Protein AF-A0A5N7IVG1-F1 (afdb_monomer)

Mean predicted aligned error: 5.97 Å

Sequence (80 aa):
MNKLKITIILYLFPILLTAFITKSSTYFLLSAGIMTILLGLSMRFIPKVIGYKSPNKKESIFLFLIMAGFCLVITASSQI

Radius of gyration: 13.54 Å; Cα contacts (8 Å, |Δi|>4): 79; chains: 1; bounding box: 32×26×34 Å

Solvent-accessible surface area (backbone atoms only — not comparable to full-atom values): 4217 Å² total; per-residue (Å²): 130,68,52,52,60,54,50,50,48,66,59,47,48,61,32,52,51,42,30,68,72,65,72,35,71,43,57,25,32,35,44,45,8,54,50,34,31,50,50,20,51,40,54,70,77,42,23,81,70,56,60,62,81,61,76,92,51,46,67,64,49,29,54,49,28,39,50,53,10,50,51,29,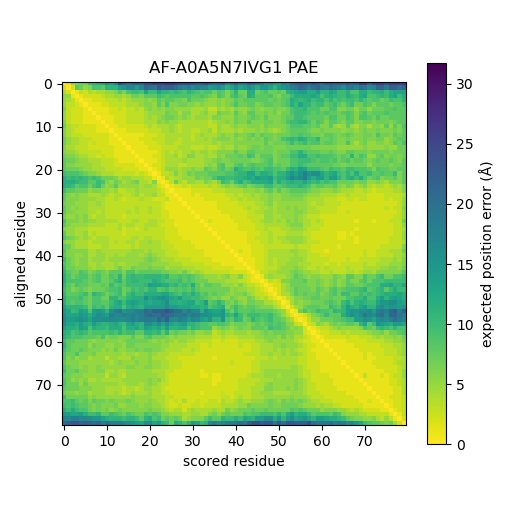36,52,54,21,62,76,73,113

Organism: NCBI:txid238834

Nearest PDB structures (foldseek):
  8j80-assembly1_A  TM=3.064E-01  e=4.060E+00  Homo sapiens

Structure (mmCIF, N/CA/C/O backbone):
data_AF-A0A5N7IVG1-F1
#
_entry.id   AF-A0A5N7IVG1-F1
#
loop_
_atom_site.group_PDB
_atom_site.id
_atom_site.type_symbol
_atom_site.label_atom_id
_atom_site.label_alt_id
_atom_site.lab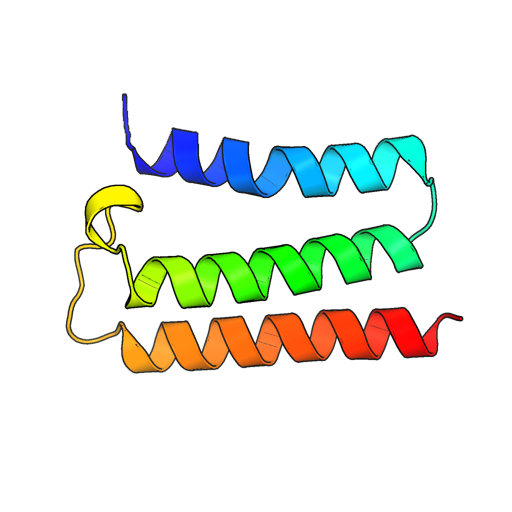el_comp_id
_atom_site.label_asym_id
_atom_site.label_entity_id
_atom_site.label_seq_id
_atom_site.pdbx_PDB_ins_code
_atom_site.Cartn_x
_atom_site.Cartn_y
_atom_site.Cartn_z
_atom_site.occupancy
_atom_site.B_iso_or_equiv
_atom_site.auth_seq_id
_atom_site.auth_comp_id
_atom_site.auth_asym_id
_atom_site.auth_atom_id
_atom_site.pdbx_PDB_model_num
ATOM 1 N N . MET A 1 1 ? -6.957 18.544 15.164 1.00 52.75 1 MET A N 1
ATOM 2 C CA . MET A 1 1 ? -6.649 18.059 13.795 1.00 52.75 1 MET A CA 1
ATOM 3 C C . MET A 1 1 ? -7.423 16.774 13.517 1.00 52.75 1 MET A C 1
ATOM 5 O O . MET A 1 1 ? -7.313 15.839 14.300 1.00 52.75 1 MET A O 1
ATOM 9 N N . ASN A 1 2 ? -8.233 16.720 12.452 1.00 69.31 2 ASN A N 1
ATOM 10 C CA . ASN A 1 2 ? -8.962 15.499 12.078 1.00 69.31 2 ASN A CA 1
ATOM 11 C C . ASN A 1 2 ? -7.963 14.372 11.776 1.00 69.31 2 ASN A C 1
ATOM 13 O O . ASN A 1 2 ? -7.242 14.466 10.786 1.00 69.31 2 ASN A O 1
ATOM 17 N N . LYS A 1 3 ? -7.942 13.312 12.598 1.00 70.38 3 LYS A N 1
ATOM 18 C CA . LYS A 1 3 ? -7.044 12.144 12.460 1.00 70.38 3 LYS A CA 1
ATOM 19 C C . LYS A 1 3 ? -7.050 11.560 11.039 1.00 70.38 3 LYS A C 1
ATOM 21 O O . LYS A 1 3 ? -5.996 11.258 10.501 1.00 70.38 3 LYS A O 1
ATOM 26 N N . LEU A 1 4 ? -8.218 11.561 10.393 1.00 71.12 4 LEU 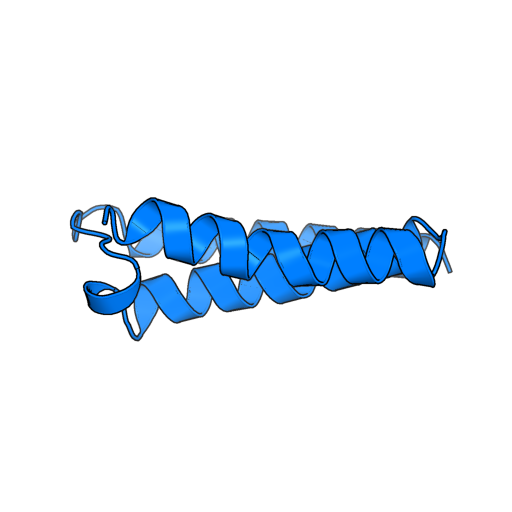A N 1
ATOM 27 C CA . LEU A 1 4 ? -8.403 11.182 8.989 1.00 71.12 4 LEU A CA 1
ATOM 28 C C . LEU A 1 4 ? -7.514 11.961 8.009 1.00 71.12 4 LEU A C 1
ATOM 30 O O . LEU A 1 4 ? -6.934 11.358 7.115 1.00 71.12 4 LEU A O 1
ATOM 34 N N . LYS A 1 5 ? -7.375 13.285 8.172 1.00 76.25 5 LYS A N 1
ATOM 35 C CA . LYS A 1 5 ? -6.563 14.109 7.258 1.00 76.25 5 LYS A CA 1
ATOM 36 C C . LYS A 1 5 ? -5.089 13.709 7.322 1.00 76.25 5 LYS A C 1
ATOM 38 O O . LYS A 1 5 ? -4.441 13.614 6.290 1.00 76.25 5 LYS A O 1
ATOM 43 N N . ILE A 1 6 ? -4.588 13.432 8.527 1.00 81.25 6 ILE A N 1
ATOM 44 C CA . ILE A 1 6 ? -3.204 12.996 8.743 1.00 81.25 6 ILE A CA 1
ATOM 45 C C . ILE A 1 6 ? -2.986 11.624 8.104 1.00 81.25 6 ILE A C 1
ATOM 47 O O . ILE A 1 6 ? -2.018 11.450 7.376 1.00 81.25 6 ILE A O 1
ATOM 51 N N . THR A 1 7 ? -3.905 10.676 8.310 1.00 79.06 7 THR A N 1
ATOM 52 C CA . THR A 1 7 ? -3.820 9.339 7.703 1.00 79.06 7 THR A CA 1
ATOM 53 C C . THR A 1 7 ? -3.826 9.397 6.176 1.00 79.06 7 THR A C 1
ATOM 55 O O . THR A 1 7 ? -3.036 8.701 5.548 1.00 79.06 7 THR A O 1
ATOM 58 N N . ILE A 1 8 ? -4.663 10.250 5.577 1.00 80.44 8 ILE A N 1
ATOM 59 C CA . ILE A 1 8 ? -4.710 10.437 4.119 1.00 80.44 8 ILE A CA 1
ATOM 60 C C . ILE A 1 8 ? -3.382 10.998 3.603 1.00 80.44 8 ILE A C 1
ATOM 62 O O . ILE A 1 8 ? -2.849 10.478 2.630 1.00 80.44 8 ILE A O 1
ATOM 66 N N . ILE A 1 9 ? -2.826 12.020 4.261 1.00 84.94 9 ILE A N 1
ATOM 67 C CA . ILE A 1 9 ? -1.534 12.602 3.866 1.00 84.94 9 ILE A CA 1
ATOM 68 C C . ILE A 1 9 ? -0.418 11.559 3.989 1.00 84.94 9 ILE A C 1
ATOM 70 O O . ILE A 1 9 ? 0.364 11.399 3.058 1.00 84.94 9 ILE A O 1
ATOM 74 N N . LEU A 1 10 ? -0.376 10.813 5.098 1.00 83.19 10 LEU A N 1
ATOM 75 C CA . LEU A 1 10 ? 0.631 9.776 5.334 1.00 83.19 10 LEU A CA 1
ATOM 76 C C . LEU A 1 10 ? 0.543 8.633 4.308 1.00 83.19 10 LEU A C 1
ATOM 78 O O . LEU A 1 10 ? 1.560 8.046 3.962 1.00 83.19 10 LEU A O 1
ATOM 82 N N . TYR A 1 11 ? -0.666 8.337 3.825 1.00 85.19 11 TYR A N 1
ATOM 83 C CA . TYR A 1 11 ? -0.930 7.343 2.785 1.00 85.19 11 TYR A CA 1
ATOM 84 C C . TYR A 1 11 ? -0.540 7.837 1.384 1.00 85.19 11 TYR A C 1
ATOM 86 O O . TYR A 1 11 ? 0.104 7.115 0.627 1.00 85.19 11 TYR A O 1
ATOM 94 N N . LEU A 1 12 ? -0.909 9.072 1.028 1.00 83.88 12 LEU A N 1
ATOM 95 C CA . LEU A 1 12 ? -0.640 9.638 -0.298 1.00 83.88 12 LEU A CA 1
ATOM 96 C C . LEU A 1 12 ? 0.829 10.010 -0.498 1.00 83.88 12 LEU A C 1
ATOM 98 O O . LEU A 1 12 ? 1.335 9.887 -1.611 1.00 83.88 12 LEU A O 1
ATOM 102 N N . PHE A 1 13 ? 1.508 10.463 0.556 1.00 87.06 13 PHE A N 1
ATOM 103 C CA . PHE A 1 13 ? 2.891 10.924 0.482 1.00 87.06 13 PHE A CA 1
ATOM 104 C C . PHE A 1 13 ? 3.848 9.904 -0.161 1.00 87.06 13 PHE A C 1
ATOM 106 O O . PHE A 1 13 ? 4.488 10.260 -1.149 1.00 87.06 13 PHE A O 1
ATOM 113 N N . PRO A 1 14 ? 3.937 8.640 0.294 1.00 83.50 14 PRO A N 1
ATOM 114 C CA . PRO A 1 14 ? 4.847 7.669 -0.309 1.00 83.50 14 PRO A CA 1
ATOM 115 C C . PRO A 1 14 ? 4.455 7.284 -1.744 1.00 83.50 14 PRO A C 1
ATOM 117 O O . PRO A 1 14 ? 5.335 7.028 -2.564 1.00 83.50 14 PRO A O 1
ATOM 120 N N . ILE A 1 15 ? 3.161 7.298 -2.084 1.00 86.31 15 ILE A N 1
ATOM 121 C CA . ILE A 1 15 ? 2.670 7.011 -3.442 1.00 86.31 15 ILE A CA 1
ATOM 122 C C . ILE A 1 15 ? 3.095 8.124 -4.411 1.00 86.31 15 ILE A C 1
ATOM 124 O O . ILE A 1 15 ? 3.636 7.855 -5.480 1.00 86.31 15 ILE A O 1
ATOM 128 N N . LEU A 1 16 ? 2.903 9.386 -4.024 1.00 84.44 16 LEU A N 1
ATOM 129 C CA . LEU A 1 16 ? 3.334 10.546 -4.811 1.00 84.44 16 LEU A CA 1
ATOM 130 C C . LEU A 1 16 ? 4.860 10.639 -4.902 1.00 84.44 16 LEU A C 1
ATOM 132 O O . LEU A 1 16 ? 5.390 10.935 -5.970 1.00 84.44 16 LEU A O 1
ATOM 136 N N . LEU A 1 17 ? 5.565 10.353 -3.805 1.00 86.12 17 LEU A N 1
ATOM 137 C CA . LEU A 1 17 ? 7.025 10.360 -3.766 1.00 86.12 17 LEU A CA 1
ATOM 138 C C . LEU A 1 17 ? 7.609 9.317 -4.728 1.00 86.12 17 LEU A C 1
ATOM 140 O O . LEU A 1 17 ? 8.490 9.636 -5.523 1.00 86.12 17 LEU A O 1
ATOM 144 N N . THR A 1 18 ? 7.081 8.091 -4.700 1.00 82.31 18 THR A N 1
ATOM 145 C CA . THR A 1 18 ? 7.480 7.031 -5.641 1.00 82.31 18 THR A CA 1
ATOM 146 C C . THR A 1 18 ? 7.135 7.397 -7.084 1.00 82.31 18 THR A C 1
ATOM 148 O O . THR A 1 18 ? 7.987 7.256 -7.956 1.00 82.31 18 THR A O 1
ATOM 151 N N . ALA A 1 19 ? 5.961 7.977 -7.349 1.00 84.81 19 ALA A N 1
ATOM 152 C CA . ALA A 1 19 ? 5.613 8.460 -8.690 1.00 84.81 19 ALA A CA 1
ATOM 153 C C . ALA A 1 19 ? 6.615 9.501 -9.219 1.00 84.81 19 ALA A C 1
ATOM 155 O O . ALA A 1 19 ? 7.059 9.425 -10.366 1.00 84.81 19 ALA A O 1
ATOM 156 N N . PHE A 1 20 ? 6.979 10.469 -8.373 1.00 86.06 20 PHE A N 1
ATOM 157 C CA . PHE A 1 20 ? 7.848 11.582 -8.745 1.00 86.06 20 PHE A CA 1
ATOM 158 C C . PHE A 1 20 ? 9.293 11.139 -9.000 1.00 86.06 20 PHE A C 1
ATOM 160 O O . PHE A 1 20 ? 9.915 11.597 -9.959 1.00 86.06 20 PHE A O 1
ATOM 167 N N . ILE A 1 21 ? 9.817 10.233 -8.168 1.00 85.88 21 ILE A N 1
ATOM 168 C CA . ILE A 1 21 ? 11.192 9.733 -8.287 1.00 85.88 21 ILE A CA 1
ATOM 169 C C . ILE A 1 21 ? 11.318 8.789 -9.480 1.00 85.88 21 ILE A C 1
ATOM 171 O O . ILE A 1 21 ? 12.208 8.961 -10.312 1.00 85.88 21 ILE A O 1
ATOM 175 N N . THR A 1 22 ? 10.447 7.784 -9.569 1.00 85.56 22 THR A N 1
ATOM 176 C CA . THR A 1 22 ? 10.640 6.689 -10.525 1.00 85.56 22 THR A CA 1
ATOM 177 C C . THR A 1 22 ? 10.112 7.023 -11.917 1.00 85.56 22 THR A C 1
ATOM 179 O O . THR A 1 22 ? 10.496 6.357 -12.875 1.00 85.56 22 THR A O 1
ATOM 182 N N . LYS A 1 23 ? 9.238 8.038 -12.045 1.00 80.88 23 LYS A N 1
ATOM 183 C CA . LYS A 1 23 ? 8.601 8.471 -13.307 1.00 80.88 23 LYS A CA 1
ATOM 184 C C . LYS A 1 23 ? 8.022 7.312 -14.133 1.00 80.88 23 LYS A C 1
ATOM 186 O O . LYS A 1 23 ? 7.931 7.390 -15.353 1.00 80.88 23 LYS A O 1
ATOM 191 N N . SER A 1 24 ? 7.642 6.228 -13.462 1.00 82.25 24 SER A N 1
ATOM 192 C CA . SER A 1 24 ? 7.187 4.984 -14.068 1.00 82.25 24 SER A CA 1
ATOM 193 C C . SER A 1 24 ? 5.859 4.587 -13.441 1.00 82.25 24 SER A C 1
ATOM 195 O O . SER A 1 24 ? 5.714 4.555 -12.213 1.00 82.25 24 SER A O 1
ATOM 197 N N . SER A 1 25 ? 4.888 4.282 -14.302 1.00 81.75 25 SER A N 1
ATOM 198 C CA . SER A 1 25 ? 3.560 3.818 -13.898 1.00 81.75 25 SER A CA 1
ATOM 199 C C . SER A 1 25 ? 3.630 2.510 -13.117 1.00 81.75 25 SER A C 1
ATOM 201 O O . SER A 1 25 ? 2.858 2.321 -12.181 1.00 81.75 25 SER A O 1
A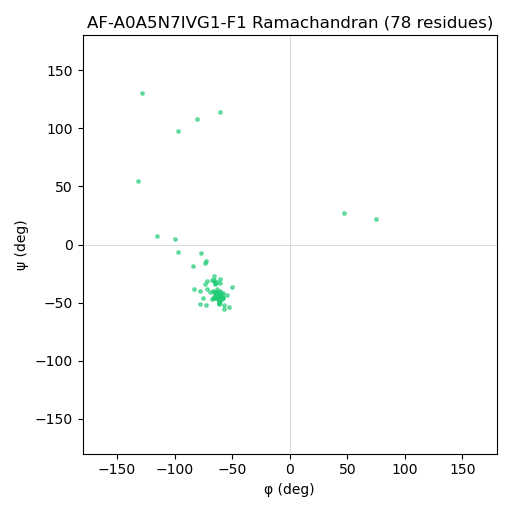TOM 203 N N . THR A 1 26 ? 4.591 1.645 -13.440 1.00 87.06 26 THR A N 1
ATOM 204 C CA . THR A 1 26 ? 4.779 0.332 -12.822 1.00 87.06 26 THR A CA 1
ATOM 205 C C . THR A 1 26 ? 5.060 0.461 -11.325 1.00 87.06 26 THR A C 1
ATOM 207 O O . THR A 1 26 ? 4.375 -0.134 -10.495 1.00 87.06 26 THR A O 1
ATOM 210 N N . TYR A 1 27 ? 6.022 1.311 -10.955 1.00 84.38 27 TYR A N 1
ATOM 211 C CA . TYR A 1 27 ? 6.393 1.536 -9.556 1.00 84.38 27 TYR A CA 1
ATOM 212 C C . TYR A 1 27 ? 5.334 2.330 -8.788 1.00 84.38 27 TYR A C 1
ATOM 214 O O . TYR A 1 27 ? 5.129 2.082 -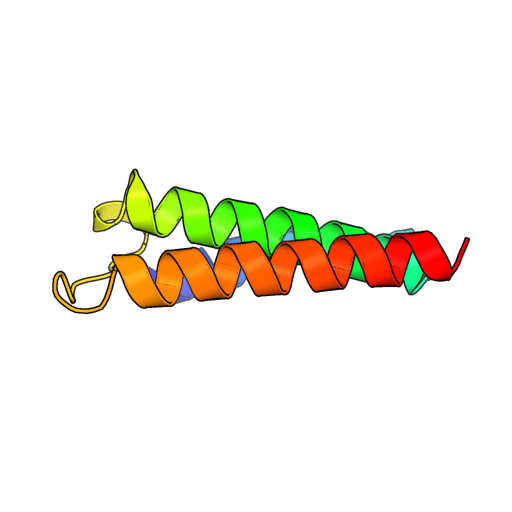7.599 1.00 84.38 27 TYR A O 1
ATOM 222 N N . PHE A 1 28 ? 4.619 3.235 -9.465 1.00 88.69 28 PHE A N 1
ATOM 223 C CA . PHE A 1 28 ? 3.456 3.910 -8.890 1.00 88.69 28 PHE A CA 1
ATOM 224 C C . PHE A 1 28 ? 2.352 2.912 -8.519 1.00 88.69 28 PHE A C 1
ATOM 226 O O . PHE A 1 28 ? 1.877 2.926 -7.385 1.00 88.69 28 PHE A O 1
ATOM 233 N N . LEU A 1 29 ? 1.975 2.023 -9.444 1.00 89.12 29 LEU A N 1
ATOM 234 C CA . LEU A 1 29 ? 0.948 1.003 -9.219 1.00 89.12 29 LEU A CA 1
ATOM 235 C C . LEU A 1 29 ? 1.358 0.027 -8.112 1.00 89.12 29 LEU A C 1
ATOM 237 O O . LEU A 1 29 ? 0.539 -0.311 -7.259 1.00 89.12 29 LEU A O 1
ATOM 241 N N . LEU A 1 30 ? 2.631 -0.372 -8.079 1.00 89.50 30 LEU A N 1
ATOM 242 C CA . LEU A 1 30 ? 3.168 -1.270 -7.057 1.00 89.50 30 LEU A CA 1
ATOM 243 C C . LEU A 1 30 ? 3.141 -0.612 -5.666 1.00 89.50 30 LEU A C 1
ATOM 245 O O . LEU A 1 30 ? 2.654 -1.209 -4.706 1.00 89.50 30 LEU A O 1
ATOM 249 N N . SER A 1 31 ? 3.579 0.646 -5.569 1.00 89.88 31 SER A N 1
ATOM 250 C CA . SER A 1 31 ? 3.515 1.449 -4.340 1.00 89.88 31 SER A CA 1
ATOM 251 C C . SER A 1 31 ? 2.074 1.661 -3.865 1.00 89.88 31 SER A C 1
ATOM 253 O O . SER A 1 31 ? 1.758 1.423 -2.696 1.00 89.88 31 SER A O 1
ATOM 255 N N . ALA A 1 32 ? 1.168 2.022 -4.779 1.00 89.81 32 ALA A N 1
ATOM 256 C CA . ALA A 1 32 ? -0.253 2.178 -4.491 1.00 89.81 32 ALA A CA 1
ATOM 257 C C . ALA A 1 32 ? -0.885 0.863 -4.011 1.00 89.81 32 ALA A C 1
ATOM 259 O O . ALA A 1 32 ? -1.632 0.866 -3.032 1.00 89.81 32 ALA A O 1
ATOM 260 N N . GLY A 1 33 ? -0.553 -0.265 -4.642 1.00 92.38 33 GLY A N 1
ATOM 261 C CA . GLY A 1 33 ? -1.031 -1.588 -4.247 1.00 92.38 33 GLY A CA 1
ATOM 262 C C . GLY A 1 33 ? -0.583 -1.974 -2.838 1.00 92.38 33 GLY A C 1
ATOM 263 O O . GLY A 1 33 ? -1.425 -2.284 -1.992 1.00 92.38 33 GLY A O 1
ATOM 264 N N . ILE A 1 34 ? 0.718 -1.863 -2.544 1.00 91.94 34 ILE A N 1
ATOM 265 C CA . ILE A 1 34 ? 1.271 -2.154 -1.209 1.00 91.94 34 ILE A CA 1
ATOM 266 C C . ILE A 1 34 ? 0.630 -1.258 -0.145 1.00 91.94 34 ILE A C 1
ATOM 268 O O . ILE A 1 34 ? 0.184 -1.758 0.890 1.00 91.94 34 ILE A O 1
ATOM 272 N N . MET A 1 35 ? 0.530 0.050 -0.398 1.00 92.25 35 MET A N 1
ATOM 273 C CA . MET A 1 35 ? -0.085 0.988 0.546 1.00 92.25 35 MET A CA 1
ATOM 274 C C . MET A 1 35 ? -1.564 0.671 0.781 1.00 92.25 35 MET A C 1
ATOM 276 O O . MET A 1 35 ? -2.025 0.742 1.921 1.00 92.25 35 MET A O 1
ATOM 280 N N . THR A 1 36 ? -2.303 0.264 -0.256 1.00 92.75 36 THR A N 1
ATOM 281 C CA . THR A 1 36 ? -3.719 -0.132 -0.143 1.00 92.75 36 THR A CA 1
ATOM 282 C C . THR A 1 36 ? -3.881 -1.370 0.746 1.00 92.75 36 THR A C 1
ATOM 284 O O . THR A 1 36 ? -4.746 -1.388 1.628 1.00 92.75 36 THR A O 1
ATOM 287 N N . ILE A 1 37 ? -3.008 -2.374 0.589 1.00 92.69 37 ILE A N 1
ATOM 288 C CA . ILE A 1 37 ? -2.972 -3.564 1.458 1.00 92.69 37 ILE A CA 1
ATOM 289 C C . ILE A 1 37 ? -2.664 -3.154 2.903 1.00 92.69 37 ILE A C 1
ATOM 291 O O . ILE A 1 37 ? -3.362 -3.571 3.834 1.00 92.69 37 ILE A O 1
ATOM 295 N N . LEU A 1 38 ? -1.659 -2.293 3.100 1.00 90.38 38 LEU A N 1
ATOM 296 C CA . LEU A 1 38 ? -1.268 -1.796 4.420 1.00 90.38 38 LEU A CA 1
ATOM 297 C C . LEU A 1 38 ? -2.407 -1.030 5.101 1.00 90.38 38 LEU A C 1
ATOM 299 O O . LEU A 1 38 ? -2.619 -1.180 6.306 1.00 90.38 38 LEU A O 1
ATOM 303 N N . LEU A 1 39 ? -3.157 -0.230 4.341 1.00 88.06 39 LEU A N 1
ATOM 304 C CA . LEU A 1 39 ? -4.317 0.509 4.829 1.00 88.06 39 LEU A CA 1
ATOM 305 C C . LEU A 1 39 ? -5.428 -0.446 5.278 1.00 88.06 39 LEU A C 1
ATOM 307 O O . LEU A 1 39 ? -5.973 -0.268 6.370 1.00 88.06 39 LEU A O 1
ATOM 311 N N . GLY A 1 40 ? -5.714 -1.485 4.486 1.00 88.38 40 GLY A N 1
ATOM 312 C CA . GLY A 1 40 ? -6.653 -2.546 4.854 1.00 88.38 40 GLY A CA 1
ATOM 313 C C . GLY A 1 40 ? -6.256 -3.225 6.165 1.00 88.38 40 GLY A C 1
ATOM 314 O O . GLY A 1 40 ? -7.047 -3.264 7.112 1.00 88.38 40 GLY A O 1
ATOM 315 N N . LEU A 1 41 ? -5.005 -3.680 6.271 1.00 88.19 41 LEU A N 1
ATOM 316 C CA . LEU A 1 41 ? -4.473 -4.292 7.495 1.00 88.19 41 LEU A CA 1
ATOM 317 C C . LEU A 1 41 ? -4.567 -3.334 8.688 1.00 88.19 41 LEU A C 1
ATOM 319 O O . LEU A 1 41 ? -5.053 -3.706 9.756 1.00 88.19 41 LEU A O 1
ATOM 323 N N . SER A 1 42 ? -4.183 -2.076 8.500 1.00 86.19 42 SER A N 1
ATOM 324 C CA . SER A 1 42 ? -4.206 -1.068 9.561 1.00 86.19 42 SER A CA 1
ATOM 325 C C . SER A 1 42 ? -5.635 -0.763 10.036 1.00 86.19 42 SER A C 1
ATOM 327 O O . SER A 1 42 ? -5.845 -0.538 11.230 1.00 86.19 42 SER A O 1
ATOM 329 N N . MET A 1 43 ? -6.642 -0.820 9.154 1.00 82.31 43 MET A N 1
ATOM 330 C CA . MET A 1 43 ? -8.061 -0.705 9.534 1.00 82.31 43 MET A CA 1
ATOM 331 C C . MET A 1 43 ? -8.542 -1.883 10.387 1.00 82.31 43 MET A C 1
ATOM 333 O O . MET A 1 43 ? -9.399 -1.693 11.259 1.00 82.31 43 MET A O 1
ATOM 337 N N . ARG A 1 44 ? -7.984 -3.080 10.174 1.00 83.00 44 ARG A N 1
ATOM 338 C CA . ARG A 1 44 ? -8.303 -4.279 10.957 1.00 83.00 44 ARG A CA 1
ATOM 339 C C . ARG A 1 44 ? -7.606 -4.275 12.318 1.00 83.00 44 ARG A C 1
ATOM 341 O O . ARG A 1 44 ? -8.279 -4.427 13.336 1.00 83.00 44 ARG A O 1
ATOM 348 N N . PHE A 1 45 ? -6.292 -4.049 12.341 1.00 82.62 45 PHE A N 1
ATOM 349 C CA . PHE A 1 45 ? -5.469 -4.158 13.550 1.00 82.62 45 PHE A CA 1
ATOM 350 C C . PHE A 1 45 ? -5.498 -2.906 14.430 1.00 82.62 45 PHE A C 1
ATOM 352 O O . PHE A 1 45 ? -5.526 -3.018 15.655 1.00 82.62 45 PHE A O 1
ATOM 359 N N . ILE A 1 46 ? -5.519 -1.704 13.839 1.00 83.75 46 ILE A N 1
ATOM 360 C CA . ILE A 1 46 ? -5.381 -0.439 14.582 1.00 83.75 46 ILE A CA 1
ATOM 361 C C . ILE A 1 46 ? -6.460 0.599 14.178 1.00 83.75 46 ILE A C 1
ATOM 363 O O . ILE A 1 46 ? -6.166 1.762 13.879 1.00 83.75 46 ILE A O 1
ATOM 367 N N . PRO A 1 47 ? -7.760 0.243 14.243 1.00 75.75 47 PRO A N 1
ATOM 368 C CA . PRO A 1 47 ? -8.872 1.103 13.810 1.00 75.75 47 PRO A CA 1
ATOM 369 C C . PRO A 1 47 ? -8.960 2.435 14.574 1.00 75.75 47 PRO A C 1
ATOM 371 O O . PRO A 1 47 ? -9.409 3.444 14.026 1.00 75.75 47 PRO A O 1
ATOM 374 N N . LYS A 1 48 ? -8.511 2.457 15.840 1.00 73.44 48 LYS A N 1
ATOM 375 C CA . LYS A 1 48 ? -8.501 3.658 16.696 1.00 73.44 48 LYS A CA 1
ATOM 376 C C . LYS A 1 48 ? -7.551 4.745 16.178 1.00 73.44 48 LYS A C 1
ATOM 378 O O . LYS A 1 48 ? -7.828 5.926 16.391 1.00 73.44 48 LYS A O 1
ATOM 383 N N . VAL A 1 49 ? -6.463 4.362 15.504 1.00 73.12 49 VAL A N 1
ATOM 384 C CA . VAL A 1 49 ? -5.472 5.301 14.951 1.00 73.12 49 VAL A CA 1
ATOM 385 C C . VAL A 1 49 ? -5.986 5.927 13.656 1.00 73.12 49 VAL A C 1
ATOM 387 O O . VAL A 1 49 ? -5.891 7.139 13.489 1.00 73.12 49 VAL A O 1
ATOM 390 N N . ILE A 1 50 ? -6.640 5.135 12.804 1.00 72.88 50 ILE A N 1
ATOM 391 C CA . ILE A 1 50 ? -7.236 5.598 11.535 1.00 72.88 50 ILE A CA 1
ATOM 392 C C . ILE A 1 50 ? -8.512 6.428 11.764 1.00 72.88 50 ILE A C 1
ATOM 394 O O . ILE A 1 50 ? -8.970 7.158 10.887 1.00 72.88 50 ILE A O 1
ATOM 398 N N . GLY A 1 51 ? -9.097 6.353 12.962 1.00 69.12 51 GLY A N 1
ATOM 399 C CA . GLY A 1 51 ? -10.361 7.022 13.268 1.00 69.12 51 GLY A CA 1
ATOM 400 C C . GLY A 1 51 ? -11.565 6.321 12.637 1.00 69.12 51 GLY A C 1
ATOM 401 O O . GLY A 1 51 ? -12.617 6.936 12.466 1.00 69.12 51 GLY A O 1
ATOM 402 N N . TYR A 1 52 ? -11.428 5.036 12.303 1.00 70.12 52 TYR A N 1
ATOM 403 C CA . TYR A 1 52 ? -12.497 4.248 11.708 1.00 70.12 52 TYR A CA 1
ATOM 404 C C . TYR A 1 52 ? -13.471 3.767 12.796 1.00 70.12 52 TYR A C 1
ATOM 406 O O . TYR A 1 52 ? -13.138 2.909 13.618 1.00 70.12 52 TYR A O 1
ATOM 414 N N . LYS A 1 53 ? -14.677 4.352 12.826 1.00 67.25 53 LYS A N 1
ATOM 415 C CA . LYS A 1 53 ? -15.688 4.141 13.882 1.00 67.25 53 LYS A CA 1
ATOM 416 C C . LYS A 1 53 ? -16.770 3.103 13.562 1.00 67.25 53 LYS A C 1
ATOM 418 O O . LYS A 1 53 ? -17.571 2.828 14.445 1.00 67.25 53 LYS A O 1
ATOM 423 N N . SER A 1 54 ? -16.836 2.542 12.352 1.00 66.12 54 SER A N 1
ATOM 424 C CA . SER A 1 54 ? -17.941 1.648 11.962 1.00 66.12 54 SER A CA 1
ATOM 425 C C . SER A 1 54 ? -17.565 0.167 12.131 1.00 66.12 54 SER A C 1
ATOM 427 O O . SER A 1 54 ? -16.912 -0.388 11.254 1.00 66.12 54 SER A O 1
ATOM 429 N N . PRO A 1 55 ? -17.935 -0.513 13.232 1.00 64.31 55 PRO A N 1
ATOM 430 C CA . PRO A 1 55 ? -17.588 -1.923 13.430 1.00 64.31 55 PRO A CA 1
ATOM 431 C C . PRO A 1 55 ? -18.254 -2.848 12.400 1.00 64.31 55 PRO A C 1
ATOM 433 O O . PRO A 1 55 ? -17.620 -3.795 11.948 1.00 64.31 55 PRO A O 1
ATOM 436 N N . ASN A 1 56 ? -19.475 -2.527 11.956 1.00 66.81 56 ASN A N 1
ATOM 437 C CA . ASN A 1 56 ? -20.298 -3.415 11.123 1.00 66.81 56 ASN A CA 1
ATOM 438 C C . ASN A 1 56 ? -19.823 -3.553 9.666 1.00 66.81 56 ASN A C 1
ATOM 440 O O . ASN A 1 56 ? -20.278 -4.450 8.968 1.00 66.81 56 ASN A O 1
ATOM 444 N N . LYS A 1 57 ? -18.924 -2.680 9.190 1.00 72.81 57 LYS A N 1
ATOM 445 C CA . LYS A 1 57 ? -18.400 -2.705 7.808 1.00 72.81 57 LYS A CA 1
ATOM 446 C C . LYS A 1 57 ? -16.897 -2.997 7.729 1.00 72.81 57 LYS A C 1
ATOM 448 O O . LYS A 1 57 ? -16.314 -2.905 6.652 1.00 72.81 57 LYS A O 1
ATOM 453 N N . LYS A 1 58 ? -16.255 -3.344 8.853 1.00 72.12 58 LYS A N 1
ATOM 454 C CA . LYS A 1 58 ? -14.801 -3.578 8.897 1.00 72.12 58 LYS A CA 1
ATOM 455 C C . LYS A 1 58 ? -14.358 -4.716 7.988 1.00 72.12 58 LYS A C 1
ATOM 457 O O . LYS A 1 58 ? -13.414 -4.529 7.235 1.00 72.12 58 LYS A O 1
ATOM 462 N N . GLU A 1 59 ? -15.033 -5.860 8.057 1.00 80.50 59 GLU A N 1
ATOM 463 C CA . GLU A 1 59 ? -14.654 -7.063 7.303 1.00 80.50 59 GLU A CA 1
ATOM 464 C C . GLU A 1 59 ? -14.819 -6.857 5.791 1.00 80.50 59 GLU A C 1
ATOM 466 O O . GLU A 1 59 ? -13.888 -7.105 5.031 1.00 80.50 59 GLU A O 1
ATOM 471 N N . SER A 1 60 ? -15.944 -6.292 5.339 1.00 84.81 60 SER A N 1
ATOM 472 C CA . SER A 1 60 ? -16.168 -6.038 3.909 1.00 84.81 60 SER A CA 1
ATOM 473 C C . SER A 1 60 ? -15.181 -5.022 3.327 1.00 84.81 60 SER A C 1
ATOM 475 O O . SER A 1 60 ? -14.687 -5.209 2.220 1.00 84.81 60 SER A O 1
ATOM 477 N N . ILE A 1 61 ? -14.869 -3.949 4.067 1.00 86.00 61 ILE A N 1
ATOM 478 C CA . ILE A 1 61 ? -13.900 -2.938 3.614 1.00 86.00 61 ILE A CA 1
ATOM 479 C C . ILE A 1 61 ? -12.477 -3.491 3.652 1.00 86.00 61 ILE A C 1
ATOM 481 O O . ILE A 1 61 ? -11.699 -3.215 2.744 1.00 86.00 61 ILE A O 1
ATOM 485 N N . PHE A 1 62 ? -12.142 -4.288 4.668 1.00 87.81 62 PHE A N 1
ATOM 486 C CA . PHE A 1 62 ? -10.862 -4.983 4.740 1.00 87.81 62 PHE A CA 1
ATOM 487 C C . PHE A 1 62 ? -10.656 -5.869 3.510 1.00 87.81 62 PHE A C 1
ATOM 489 O O . PHE A 1 62 ? -9.678 -5.678 2.790 1.00 87.81 62 PHE A O 1
ATOM 496 N N . LEU A 1 63 ? -11.598 -6.772 3.225 1.00 88.88 63 LEU A N 1
ATOM 497 C CA . LEU A 1 63 ? -11.516 -7.666 2.068 1.00 88.88 63 LEU A CA 1
ATOM 498 C C . LEU A 1 63 ? -11.419 -6.884 0.755 1.00 88.88 63 LEU A C 1
ATOM 500 O O . LEU A 1 63 ? -10.588 -7.211 -0.089 1.00 88.88 63 LEU A O 1
ATOM 504 N N . PHE A 1 64 ? -12.202 -5.811 0.611 1.00 92.00 64 PHE A N 1
ATOM 505 C CA . PHE A 1 64 ? -12.152 -4.955 -0.571 1.00 92.00 64 PHE A CA 1
ATOM 506 C C . PHE A 1 64 ? -10.784 -4.285 -0.757 1.00 92.00 64 PHE A C 1
ATOM 508 O O . PHE A 1 64 ? -10.239 -4.312 -1.856 1.00 92.00 64 PHE A O 1
ATOM 515 N N . LEU A 1 65 ? -10.200 -3.720 0.307 1.00 91.94 65 LEU A N 1
ATOM 516 C CA . LEU A 1 65 ? -8.883 -3.075 0.249 1.00 91.94 65 LEU A CA 1
ATOM 517 C C . LEU A 1 65 ? -7.767 -4.075 -0.061 1.00 91.94 65 LEU A C 1
ATOM 519 O O . LEU A 1 65 ? -6.890 -3.776 -0.868 1.00 91.94 65 LEU A O 1
ATOM 523 N N . ILE A 1 66 ? -7.812 -5.268 0.535 1.00 93.31 66 ILE A N 1
ATOM 524 C CA . ILE A 1 66 ? -6.849 -6.330 0.229 1.00 93.31 66 ILE A CA 1
ATOM 525 C C . ILE A 1 66 ? -6.956 -6.731 -1.245 1.00 93.31 66 ILE A C 1
ATOM 527 O O . ILE A 1 66 ? -5.945 -6.757 -1.943 1.00 93.31 66 ILE A O 1
ATOM 531 N N . MET A 1 67 ? -8.171 -6.976 -1.742 1.00 93.94 67 MET A N 1
ATOM 532 C CA . MET A 1 67 ? -8.396 -7.396 -3.126 1.00 93.94 67 MET A CA 1
ATOM 533 C C . MET A 1 67 ? -7.984 -6.311 -4.131 1.00 93.94 67 MET A C 1
ATOM 535 O O . MET A 1 67 ? -7.270 -6.602 -5.088 1.00 93.94 67 MET A O 1
ATOM 539 N N . ALA A 1 68 ? -8.345 -5.050 -3.876 1.00 93.06 68 ALA A N 1
ATOM 540 C CA . ALA A 1 68 ? -7.938 -3.913 -4.700 1.00 93.06 68 ALA A CA 1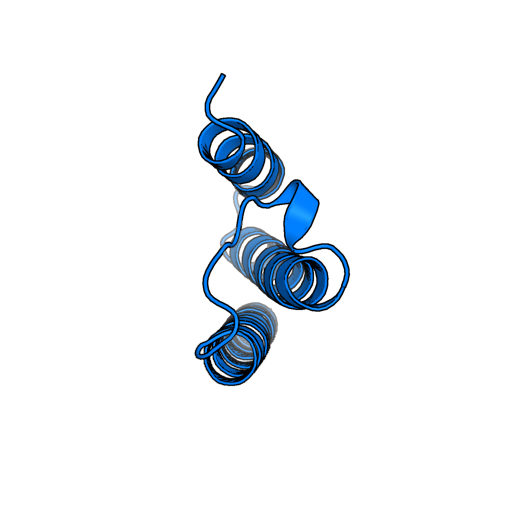
ATOM 541 C C . ALA A 1 68 ? -6.411 -3.735 -4.723 1.00 93.06 68 ALA A C 1
ATOM 543 O O . ALA A 1 68 ? -5.825 -3.514 -5.783 1.00 93.06 68 ALA A O 1
ATOM 544 N N . GLY A 1 69 ? -5.758 -3.876 -3.568 1.00 92.69 69 GLY A N 1
ATOM 545 C CA . GLY A 1 69 ? -4.306 -3.809 -3.466 1.00 92.69 69 GLY A CA 1
ATOM 546 C C . GLY A 1 69 ? -3.603 -4.925 -4.243 1.00 92.69 69 GLY A C 1
ATOM 547 O O . GLY A 1 69 ? -2.665 -4.647 -4.987 1.00 92.69 69 GLY A O 1
ATOM 548 N N . PHE A 1 70 ? -4.100 -6.163 -4.158 1.00 93.81 70 PHE A N 1
ATOM 549 C CA . PHE A 1 70 ? -3.604 -7.274 -4.978 1.00 93.81 70 PHE A CA 1
ATOM 550 C C . PHE A 1 70 ? -3.804 -7.026 -6.478 1.00 93.81 70 PHE A C 1
ATOM 552 O O . PHE A 1 70 ? -2.867 -7.229 -7.247 1.00 93.81 70 PHE A O 1
ATOM 559 N N . CYS A 1 71 ? -4.970 -6.529 -6.903 1.00 93.62 71 CYS A N 1
ATOM 560 C CA . CYS A 1 71 ? -5.205 -6.168 -8.305 1.00 93.62 71 CYS A CA 1
ATOM 561 C C . CYS A 1 71 ? -4.197 -5.125 -8.809 1.00 93.62 71 CYS A C 1
ATOM 563 O O . CYS A 1 71 ? -3.685 -5.261 -9.920 1.00 93.62 71 CYS A O 1
ATOM 565 N N . LEU A 1 72 ? -3.875 -4.114 -7.997 1.00 92.06 72 LEU A N 1
ATOM 566 C CA . LEU A 1 72 ? -2.882 -3.094 -8.346 1.00 92.06 72 LEU A CA 1
ATOM 567 C C . LEU A 1 72 ? -1.472 -3.681 -8.485 1.00 92.06 72 LEU A C 1
ATOM 569 O O . LEU A 1 72 ? -0.783 -3.367 -9.454 1.00 92.06 72 LEU A O 1
ATOM 573 N N . 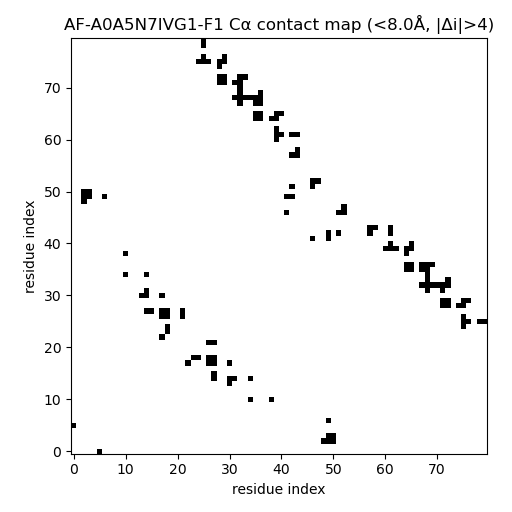VAL A 1 73 ? -1.061 -4.567 -7.571 1.00 92.19 73 VAL A N 1
ATOM 574 C CA . VAL A 1 73 ? 0.246 -5.245 -7.646 1.00 92.19 73 VAL A CA 1
ATOM 575 C C . VAL A 1 73 ? 0.334 -6.145 -8.881 1.00 92.19 73 VAL A C 1
ATOM 577 O O . VAL A 1 73 ? 1.335 -6.104 -9.593 1.00 92.19 73 VAL A O 1
ATOM 580 N N . ILE A 1 74 ? -0.717 -6.914 -9.178 1.00 93.12 74 ILE A N 1
ATOM 581 C CA . ILE A 1 74 ? -0.760 -7.785 -10.363 1.00 93.12 74 ILE A CA 1
ATOM 582 C C . ILE A 1 74 ? -0.686 -6.946 -11.643 1.00 93.12 74 ILE A C 1
ATOM 584 O O . ILE A 1 74 ? 0.117 -7.236 -12.529 1.00 93.12 74 ILE A O 1
ATOM 588 N N . THR A 1 75 ? -1.463 -5.863 -11.717 1.00 91.19 75 THR A N 1
ATOM 589 C CA . THR A 1 75 ? -1.444 -4.950 -12.870 1.00 91.19 75 THR A CA 1
ATOM 590 C C . THR A 1 75 ? -0.057 -4.336 -13.055 1.00 91.19 75 THR A C 1
ATOM 592 O O . THR A 1 75 ? 0.451 -4.303 -14.173 1.00 91.19 75 THR A O 1
ATOM 595 N N . ALA A 1 76 ? 0.602 -3.926 -11.967 1.00 89.00 76 ALA A N 1
ATOM 596 C CA . ALA A 1 76 ? 1.984 -3.459 -12.019 1.00 89.00 76 ALA A CA 1
ATOM 597 C C . ALA A 1 76 ? 2.928 -4.539 -12.569 1.00 89.00 76 ALA A C 1
ATOM 599 O O . ALA A 1 76 ? 3.730 -4.253 -13.450 1.00 89.00 76 ALA A O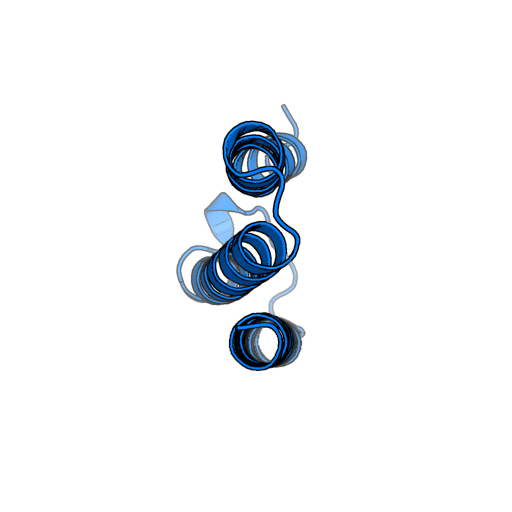 1
ATOM 600 N N . SER A 1 77 ? 2.806 -5.786 -12.106 1.00 84.62 77 SER A N 1
ATOM 601 C CA . SER A 1 77 ? 3.661 -6.883 -12.578 1.00 84.62 77 SER A CA 1
ATOM 602 C C . SER A 1 77 ? 3.449 -7.244 -14.051 1.00 84.62 77 SER A C 1
ATOM 604 O O . SER A 1 77 ? 4.388 -7.684 -14.697 1.00 84.62 77 SER A O 1
ATOM 606 N N . SER A 1 78 ? 2.255 -7.005 -14.603 1.00 83.06 78 SER A N 1
ATOM 607 C CA . SER A 1 78 ? 1.965 -7.218 -16.029 1.00 83.06 78 SER A CA 1
ATOM 608 C C . SER A 1 78 ? 2.505 -6.126 -16.965 1.00 83.06 78 SER A C 1
ATOM 610 O O . SER A 1 78 ? 2.403 -6.268 -18.179 1.00 83.06 78 SER A O 1
ATOM 612 N N . GLN A 1 79 ? 3.041 -5.029 -16.416 1.00 75.00 79 GLN A N 1
ATOM 613 C CA . GLN A 1 79 ? 3.645 -3.923 -17.175 1.00 75.00 79 GLN A CA 1
ATOM 614 C C . GLN A 1 79 ? 5.185 -3.988 -17.220 1.00 75.00 79 GLN A C 1
ATOM 616 O O . GLN A 1 79 ? 5.808 -3.042 -17.705 1.00 75.00 79 GLN A O 1
ATOM 621 N N . ILE A 1 80 ? 5.787 -5.049 -16.667 1.00 60.31 80 ILE A N 1
ATOM 622 C CA . ILE A 1 80 ? 7.232 -5.345 -16.679 1.00 60.31 80 ILE A CA 1
ATOM 623 C C . ILE A 1 80 ? 7.506 -6.340 -17.802 1.00 60.31 80 ILE A C 1
ATOM 625 O O . ILE A 1 80 ? 8.495 -6.121 -18.533 1.00 60.31 80 I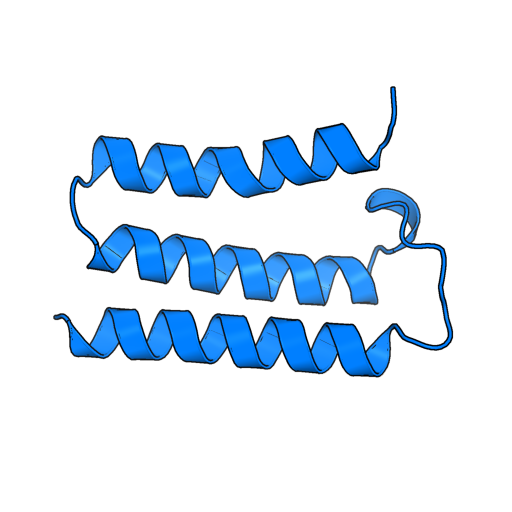LE A O 1
#

Secondary structure (DSSP, 8-state):
--HHHHHHHHHHHHHHHHHHHH--HHHHHHHHHHHHHHHHHHHHH-HHHHT---GGGHHHHHHHHHHHHHHHHHHHHTT-

Foldseek 3Di:
DPLQVVLVCVLVVQLVVQCVVVVDLLSSLLSNLVSLLVVLVCCVPPVVNNVNDDPVCSVVSSVVSNVSSVVSNVVSVVVD

pLDDT: mean 83.06, std 8.86, range [52.75, 93.94]